Protein AF-A0A1B6JCR5-F1 (afdb_monomer_lite)

InterPro domains:
  IPR009866 NADH:ubiquinone oxidoreductase, subunit NDUFB4 [PF07225] (8-110)
  IPR009866 NADH:ubiquinone oxidoreductase, subunit NDUFB4 [PTHR15469] (8-112)

Sequence (113 aa):
MVSEDKLKQLIELKTKQRAALKAEFVKHYTNPHRYATGEGGSIFDAGIQRWMAMEATKYNFFKPTTKNAVIGFAVYLLPVGITMYLVKTQREAKERKFRSGMVSYRDREYKFI

Structure (mmCIF, N/CA/C/O backbone):
data_AF-A0A1B6JCR5-F1
#
_entry.id   AF-A0A1B6JCR5-F1
#
loop_
_atom_site.group_PDB
_atom_site.id
_atom_site.type_symbol
_atom_site.label_atom_id
_atom_site.label_alt_id
_atom_site.label_comp_id
_atom_site.label_asym_id
_atom_site.label_entity_id
_atom_site.label_seq_id
_atom_site.pdbx_PDB_ins_code
_atom_site.Cartn_x
_atom_site.Cartn_y
_atom_site.Cartn_z
_atom_site.occupancy
_atom_site.B_iso_or_equiv
_atom_site.auth_seq_id
_atom_site.auth_comp_id
_atom_site.auth_asym_id
_atom_site.auth_atom_id
_atom_site.pdbx_PDB_model_num
ATOM 1 N N . MET A 1 1 ? 17.946 21.223 -14.096 1.00 68.00 1 MET A N 1
ATOM 2 C CA . MET A 1 1 ? 17.205 20.812 -15.310 1.00 68.00 1 MET A CA 1
ATOM 3 C C . MET A 1 1 ? 18.026 19.761 -16.040 1.00 68.00 1 MET A C 1
ATOM 5 O O . MET A 1 1 ? 19.243 19.886 -16.070 1.00 68.00 1 MET A O 1
ATOM 9 N N . VAL A 1 2 ? 17.402 18.687 -16.530 1.00 81.25 2 VAL A N 1
ATOM 10 C CA . VAL A 1 2 ? 18.098 17.660 -17.328 1.00 81.25 2 VAL A CA 1
ATOM 11 C C . VAL A 1 2 ? 18.407 18.272 -18.699 1.00 81.25 2 VAL A C 1
ATOM 13 O O . VAL A 1 2 ? 17.511 18.865 -19.287 1.00 81.25 2 VAL A O 1
ATOM 16 N N . SER A 1 3 ? 19.652 18.164 -19.177 1.00 93.00 3 SER A N 1
ATOM 17 C CA . SER A 1 3 ? 20.042 18.638 -20.517 1.00 93.00 3 SER A CA 1
ATOM 18 C C . SER A 1 3 ? 19.196 17.961 -21.604 1.00 93.00 3 SER A C 1
ATOM 20 O O . SER A 1 3 ? 18.890 16.770 -21.494 1.00 93.00 3 SER A O 1
ATOM 22 N N . GLU A 1 4 ? 18.837 18.704 -22.652 1.00 93.44 4 GLU A N 1
ATOM 23 C CA . GLU A 1 4 ? 18.044 18.197 -23.778 1.00 93.44 4 GLU A CA 1
ATOM 24 C C . GLU A 1 4 ? 18.691 16.978 -24.443 1.00 93.44 4 GLU A C 1
ATOM 26 O O . GLU A 1 4 ? 18.005 16.006 -24.765 1.00 93.44 4 GLU A O 1
ATOM 31 N N . ASP A 1 5 ? 20.018 16.974 -24.558 1.00 94.38 5 ASP A N 1
ATOM 32 C CA . ASP A 1 5 ? 20.765 15.857 -25.140 1.00 94.38 5 ASP A CA 1
ATOM 33 C C . ASP A 1 5 ? 20.625 14.594 -24.292 1.00 94.38 5 ASP A C 1
ATOM 35 O O . ASP A 1 5 ? 20.414 13.493 -24.803 1.00 94.38 5 ASP A O 1
ATOM 39 N N . LYS A 1 6 ? 20.651 14.757 -22.965 1.00 95.12 6 LYS A N 1
ATOM 40 C CA . LYS A 1 6 ? 20.454 13.651 -22.027 1.00 95.12 6 LYS A CA 1
ATOM 41 C C . LYS A 1 6 ? 19.028 13.108 -22.106 1.00 95.12 6 LYS A C 1
ATOM 43 O O . LYS A 1 6 ? 18.831 11.902 -21.983 1.00 95.12 6 LYS A O 1
ATOM 48 N N . LEU A 1 7 ? 18.032 13.965 -22.329 1.00 95.69 7 LEU A N 1
ATOM 49 C CA . LEU A 1 7 ? 16.650 13.526 -22.517 1.00 95.69 7 LEU A CA 1
ATOM 50 C C . LEU A 1 7 ? 16.495 12.698 -23.800 1.00 95.69 7 LEU A C 1
ATOM 52 O O . LEU A 1 7 ? 15.905 11.618 -23.749 1.00 95.69 7 LEU A O 1
ATOM 56 N N . LYS A 1 8 ? 17.069 13.161 -24.919 1.00 96.44 8 LYS A N 1
ATOM 57 C CA . LYS A 1 8 ? 17.065 12.428 -26.197 1.00 96.44 8 LYS A CA 1
ATOM 58 C C . LYS A 1 8 ? 17.706 11.048 -26.046 1.00 96.44 8 LYS A C 1
ATOM 60 O O . LYS A 1 8 ? 17.070 10.047 -26.368 1.00 96.44 8 LYS A O 1
ATOM 65 N N . GLN A 1 9 ? 18.882 10.981 -25.421 1.00 96.62 9 GLN A N 1
ATOM 66 C CA . GLN A 1 9 ? 19.565 9.714 -25.137 1.00 96.62 9 GLN A CA 1
ATOM 67 C C . GLN A 1 9 ? 18.702 8.756 -24.296 1.00 96.62 9 GLN A C 1
ATOM 69 O O . GLN A 1 9 ? 18.614 7.566 -24.593 1.00 96.62 9 GLN A O 1
ATOM 74 N N . LEU A 1 10 ? 18.020 9.248 -23.256 1.00 96.88 10 LEU A N 1
ATOM 75 C CA . LEU A 1 10 ? 17.148 8.411 -22.422 1.00 96.88 10 LEU A CA 1
ATOM 76 C C . LEU A 1 10 ? 15.936 7.865 -23.193 1.00 96.88 10 LEU A C 1
ATOM 78 O O . LEU A 1 10 ? 15.529 6.721 -22.969 1.00 96.88 10 LEU A O 1
ATOM 82 N N . ILE A 1 11 ? 15.359 8.662 -24.095 1.00 97.38 11 ILE A N 1
ATOM 83 C CA . ILE A 1 11 ? 14.241 8.243 -24.950 1.00 97.38 11 ILE A CA 1
ATOM 84 C C . ILE A 1 11 ? 14.700 7.165 -25.933 1.00 97.38 11 ILE A C 1
ATOM 86 O O . ILE A 1 11 ? 14.027 6.140 -26.077 1.00 97.38 11 ILE A O 1
ATOM 90 N N . GLU A 1 12 ? 15.858 7.354 -26.561 1.00 97.75 12 GLU A N 1
ATOM 91 C CA . GLU A 1 12 ? 16.452 6.373 -27.471 1.00 97.75 12 GLU A CA 1
ATOM 92 C C . GLU A 1 12 ? 16.731 5.046 -26.757 1.00 97.75 12 GLU A C 1
ATOM 94 O O . GLU A 1 12 ? 16.335 3.985 -27.244 1.00 97.75 12 GLU A O 1
ATOM 99 N N . LEU A 1 13 ? 17.314 5.091 -25.554 1.00 97.94 13 LEU A N 1
ATOM 100 C CA . LEU A 1 13 ? 17.572 3.899 -24.744 1.00 97.94 13 LEU A CA 1
ATOM 101 C C . LEU A 1 13 ? 16.284 3.148 -24.391 1.00 97.94 13 LEU A C 1
ATOM 103 O O . LEU A 1 13 ? 16.217 1.930 -24.573 1.00 97.94 13 LEU A O 1
ATOM 107 N N . LYS A 1 14 ? 15.236 3.850 -23.940 1.00 97.19 14 LYS A N 1
ATOM 108 C CA . LYS A 1 14 ? 13.935 3.221 -23.651 1.00 97.19 14 LYS A CA 1
ATOM 109 C C . LYS A 1 14 ? 13.293 2.626 -24.899 1.00 97.19 14 LYS A C 1
ATOM 111 O O . LYS A 1 14 ? 12.721 1.537 -24.839 1.00 97.19 14 LYS A O 1
ATOM 116 N N . THR A 1 15 ? 13.395 3.319 -26.029 1.00 98.25 15 THR A N 1
ATOM 117 C CA . THR A 1 15 ? 12.857 2.846 -27.309 1.00 98.25 15 THR A CA 1
ATOM 118 C C . THR A 1 15 ? 13.574 1.575 -27.751 1.00 98.25 15 THR A C 1
ATOM 120 O O . THR A 1 15 ? 12.917 0.596 -28.104 1.00 98.25 15 THR A O 1
ATOM 123 N N . LYS A 1 16 ? 14.906 1.538 -27.626 1.00 98.31 16 LYS A N 1
ATOM 124 C CA . LYS A 1 16 ? 15.730 0.356 -27.909 1.00 98.31 16 LYS A CA 1
ATOM 125 C C . LYS A 1 16 ? 15.370 -0.827 -27.008 1.00 98.31 16 LYS A C 1
ATOM 127 O O . LYS A 1 16 ? 15.183 -1.933 -27.509 1.00 98.31 16 LYS A O 1
ATOM 132 N N . GLN A 1 17 ? 15.214 -0.601 -25.702 1.00 96.69 17 GLN A N 1
ATOM 133 C CA . GLN A 1 17 ? 14.790 -1.639 -24.752 1.00 96.69 17 GLN A CA 1
ATOM 134 C C . GLN A 1 17 ? 13.411 -2.208 -25.109 1.00 96.69 17 GLN A C 1
ATOM 136 O O . GLN A 1 17 ? 13.233 -3.423 -25.166 1.00 96.69 17 GLN A O 1
ATOM 141 N N . ARG A 1 18 ? 12.439 -1.339 -25.410 1.00 96.88 18 ARG A N 1
ATOM 142 C CA . ARG A 1 18 ? 11.092 -1.756 -25.818 1.00 96.88 18 ARG A CA 1
ATOM 143 C C . ARG A 1 18 ? 11.110 -2.544 -27.127 1.00 96.88 18 ARG A C 1
ATOM 145 O O . ARG A 1 18 ? 10.386 -3.529 -27.245 1.00 96.88 18 ARG A O 1
ATOM 152 N N . ALA A 1 19 ? 11.907 -2.112 -28.103 1.00 97.94 19 ALA A N 1
ATOM 153 C CA . ALA A 1 19 ? 12.044 -2.800 -29.381 1.00 97.94 19 ALA A CA 1
ATOM 154 C C . ALA A 1 19 ? 12.622 -4.212 -29.202 1.00 97.94 19 ALA A C 1
ATOM 156 O O . ALA A 1 19 ? 12.083 -5.152 -29.783 1.00 97.94 19 ALA A O 1
ATOM 157 N N . ALA A 1 20 ? 13.641 -4.373 -28.351 1.00 96.88 20 ALA A N 1
ATOM 158 C CA . ALA A 1 20 ? 14.232 -5.674 -28.037 1.00 96.88 20 ALA A CA 1
ATOM 159 C C . ALA A 1 20 ? 13.215 -6.633 -27.391 1.00 96.88 20 ALA A C 1
ATOM 161 O O . ALA A 1 20 ? 12.990 -7.723 -27.911 1.00 96.88 20 ALA A O 1
ATOM 162 N N . LEU A 1 21 ? 12.519 -6.192 -26.335 1.00 95.12 21 LEU A N 1
ATOM 163 C CA . LEU A 1 21 ? 11.493 -7.004 -25.661 1.00 95.12 21 LEU A CA 1
ATOM 164 C C . LEU A 1 21 ? 10.334 -7.372 -26.599 1.00 95.12 21 LEU A C 1
ATOM 166 O O . LEU A 1 21 ? 9.832 -8.494 -26.582 1.00 95.12 21 LEU A O 1
ATOM 170 N N . LYS A 1 22 ? 9.915 -6.438 -27.464 1.00 95.75 22 LYS A N 1
ATOM 171 C CA . LYS A 1 22 ? 8.881 -6.708 -28.469 1.00 95.75 22 LYS A CA 1
ATOM 172 C C . LYS A 1 22 ? 9.355 -7.738 -29.493 1.00 95.75 22 LYS A C 1
ATOM 174 O O . LYS A 1 22 ? 8.561 -8.588 -29.881 1.00 95.75 22 LYS A O 1
ATOM 179 N N . ALA A 1 23 ? 10.608 -7.669 -29.938 1.00 96.38 23 ALA A N 1
ATOM 180 C CA . ALA A 1 23 ? 11.162 -8.627 -30.889 1.00 96.38 23 ALA A CA 1
ATOM 181 C C . ALA A 1 23 ? 11.198 -10.049 -30.304 1.00 96.38 23 ALA A C 1
ATOM 183 O O . ALA A 1 23 ? 10.785 -10.990 -30.980 1.00 96.38 23 ALA A O 1
ATOM 184 N N . GLU A 1 24 ? 11.605 -10.196 -29.038 1.00 93.38 24 GLU A N 1
ATOM 185 C CA . GLU A 1 24 ? 11.545 -11.473 -28.312 1.00 93.38 24 GLU A CA 1
ATOM 186 C C . GLU A 1 24 ? 10.109 -11.997 -28.225 1.00 93.38 24 GLU A C 1
ATOM 188 O O . GLU A 1 24 ? 9.835 -13.132 -28.619 1.00 93.38 24 GLU A O 1
ATOM 193 N N . PHE A 1 25 ? 9.168 -11.153 -27.794 1.00 93.38 25 PHE A N 1
ATOM 194 C CA . PHE A 1 25 ? 7.761 -11.534 -27.710 1.00 93.38 25 PHE A CA 1
ATOM 195 C C . PHE A 1 25 ? 7.204 -11.969 -29.067 1.00 93.38 25 PHE A C 1
ATOM 197 O O . PHE A 1 25 ? 6.596 -13.029 -29.159 1.00 93.38 25 PHE A O 1
ATOM 204 N N . VAL A 1 26 ? 7.434 -11.189 -30.129 1.00 94.81 26 VAL A N 1
ATOM 205 C CA . VAL A 1 26 ? 6.960 -11.515 -31.481 1.00 94.81 26 VAL A CA 1
ATOM 206 C C . VAL A 1 26 ? 7.549 -12.844 -31.944 1.00 94.81 26 VAL A C 1
ATOM 208 O O . VAL A 1 26 ? 6.791 -13.677 -32.421 1.00 94.81 26 VAL A O 1
ATOM 211 N N . LYS A 1 27 ? 8.849 -13.093 -31.728 1.00 92.44 27 LYS A N 1
ATOM 212 C CA . LYS A 1 27 ? 9.506 -14.369 -32.064 1.00 92.44 27 LYS A CA 1
ATOM 213 C C . LYS A 1 27 ? 8.823 -15.568 -31.399 1.00 92.44 27 LYS A C 1
ATOM 215 O O . LYS A 1 27 ? 8.612 -16.591 -32.046 1.00 92.44 27 LYS A O 1
ATOM 220 N N . HIS A 1 28 ? 8.478 -15.458 -30.117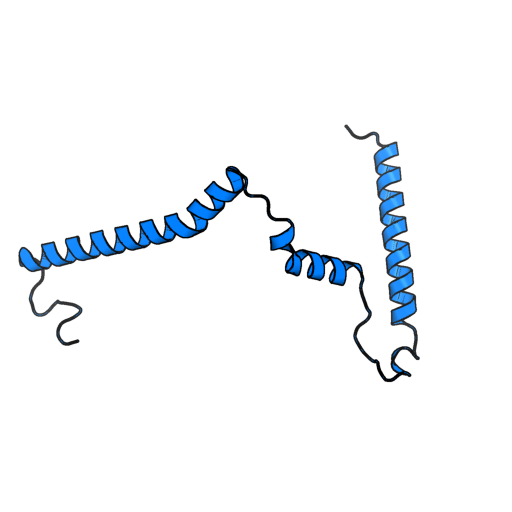 1.00 89.75 28 HIS A N 1
ATOM 221 C CA . HIS A 1 28 ? 7.762 -16.519 -29.403 1.00 89.75 28 HIS A CA 1
ATOM 222 C C . HIS A 1 28 ? 6.281 -16.588 -29.786 1.00 89.75 28 HIS A C 1
ATOM 224 O O . HIS A 1 28 ? 5.696 -17.671 -29.799 1.00 89.75 28 HIS A O 1
ATOM 230 N N . TYR A 1 29 ? 5.667 -15.449 -30.099 1.00 89.81 29 TYR A N 1
ATOM 231 C CA . TYR A 1 29 ? 4.258 -15.352 -30.448 1.00 89.81 29 TYR A CA 1
ATOM 232 C C . TYR A 1 29 ? 3.955 -15.974 -31.811 1.00 89.81 29 TYR A C 1
ATOM 234 O O . TYR A 1 29 ? 3.009 -16.748 -31.918 1.00 89.81 29 TYR A O 1
ATOM 242 N N . THR A 1 30 ? 4.769 -15.666 -32.823 1.00 91.44 30 THR A N 1
ATOM 243 C CA . THR A 1 30 ? 4.560 -16.088 -34.214 1.00 91.44 30 THR A CA 1
ATOM 244 C C . THR A 1 30 ? 5.064 -17.496 -34.521 1.00 91.44 30 THR A C 1
ATOM 246 O O . THR A 1 30 ? 4.799 -17.993 -35.611 1.00 91.44 30 THR A O 1
ATOM 249 N N . ASN A 1 31 ? 5.776 -18.157 -33.600 1.00 88.50 31 ASN A N 1
ATOM 250 C CA . ASN A 1 31 ? 6.273 -19.517 -33.807 1.00 88.50 31 ASN A CA 1
ATOM 251 C C . ASN A 1 31 ? 5.112 -20.544 -33.833 1.00 88.50 31 ASN A C 1
ATOM 253 O O . ASN A 1 31 ? 4.505 -20.785 -32.784 1.00 88.50 31 ASN A O 1
ATOM 257 N N . PRO A 1 32 ? 4.838 -21.209 -34.976 1.00 87.69 32 PRO A N 1
ATOM 258 C CA . PRO A 1 32 ? 3.736 -22.167 -35.098 1.00 87.69 32 PRO A CA 1
ATOM 259 C C . PRO A 1 32 ? 3.985 -23.478 -34.337 1.00 87.69 32 PRO A C 1
ATOM 261 O O . PRO A 1 32 ? 3.036 -24.142 -33.932 1.00 87.69 32 PRO A O 1
ATOM 264 N N . HIS A 1 33 ? 5.246 -23.834 -34.076 1.00 85.06 33 HIS A N 1
ATOM 265 C CA . HIS A 1 33 ? 5.621 -25.054 -33.354 1.00 85.06 33 HIS A CA 1
ATOM 266 C C . HIS A 1 33 ? 5.766 -24.834 -31.843 1.00 85.06 33 HIS A C 1
ATOM 268 O O . HIS A 1 33 ? 6.241 -25.723 -31.142 1.00 85.06 33 HIS A O 1
ATOM 274 N N . ARG A 1 34 ? 5.352 -23.675 -31.305 1.00 78.69 34 ARG A N 1
ATOM 275 C CA . ARG A 1 34 ? 5.436 -23.390 -29.858 1.00 78.69 34 ARG A CA 1
ATOM 276 C C . ARG A 1 34 ? 4.736 -24.452 -29.003 1.00 78.69 34 ARG A C 1
ATOM 278 O O . ARG A 1 34 ? 5.159 -24.714 -27.888 1.00 78.69 34 ARG A O 1
ATOM 285 N N . TYR A 1 35 ? 3.677 -25.047 -29.536 1.00 79.50 35 TYR A N 1
ATOM 286 C CA . TYR A 1 35 ? 2.851 -26.038 -28.852 1.00 79.50 35 TYR A CA 1
ATOM 287 C C . TYR A 1 35 ? 3.246 -27.490 -29.160 1.00 79.50 35 TYR A C 1
ATOM 289 O O . TYR A 1 35 ? 2.631 -28.412 -28.633 1.00 79.50 35 TYR A O 1
ATOM 297 N N . ALA A 1 36 ? 4.256 -27.710 -30.009 1.00 76.88 36 ALA A N 1
ATOM 298 C CA . ALA A 1 36 ? 4.584 -29.037 -30.528 1.00 76.88 36 ALA A CA 1
ATOM 299 C C . ALA A 1 36 ? 5.107 -30.011 -29.455 1.00 76.88 36 ALA A C 1
ATOM 301 O O . ALA A 1 36 ? 4.956 -31.217 -29.607 1.00 76.88 36 ALA A O 1
ATOM 302 N N . THR A 1 37 ? 5.685 -29.508 -28.361 1.00 71.19 37 THR A N 1
ATOM 303 C CA . THR A 1 37 ? 6.219 -30.322 -27.254 1.00 71.19 37 THR A CA 1
ATOM 304 C C . THR A 1 37 ? 5.176 -30.686 -26.192 1.00 71.19 37 THR A C 1
ATOM 306 O O . THR A 1 37 ? 5.521 -31.318 -25.201 1.00 71.19 37 THR A O 1
ATOM 309 N N . GLY A 1 38 ? 3.905 -30.293 -26.351 1.00 68.38 38 GLY A N 1
ATOM 310 C CA . GLY A 1 38 ? 2.845 -30.576 -25.370 1.00 68.38 38 GLY A CA 1
ATOM 311 C C . GLY A 1 38 ? 2.899 -29.719 -24.095 1.00 68.38 38 GLY A C 1
ATOM 312 O O . GLY A 1 38 ? 1.919 -29.662 -23.358 1.00 68.38 38 GLY A O 1
ATOM 313 N N . GLU A 1 39 ? 3.973 -28.956 -23.877 1.00 66.19 39 GLU A N 1
ATOM 314 C CA . GLU A 1 39 ? 4.131 -27.953 -22.806 1.00 66.19 39 GLU A CA 1
ATOM 315 C C . GLU A 1 39 ? 3.430 -26.623 -23.146 1.00 66.19 39 GLU A C 1
ATOM 317 O O . GLU A 1 39 ? 3.941 -25.523 -22.932 1.00 66.19 39 GLU A O 1
ATOM 322 N N . GLY A 1 40 ? 2.253 -26.725 -23.759 1.00 57.16 40 GLY A N 1
ATOM 323 C CA . GLY A 1 40 ? 1.546 -25.641 -24.421 1.00 57.16 40 GLY A CA 1
ATOM 324 C C . GLY A 1 40 ? 0.917 -24.596 -23.505 1.00 57.16 40 GLY A C 1
ATOM 325 O O . GLY A 1 40 ? -0.303 -24.468 -23.483 1.00 57.16 40 GLY A O 1
ATOM 326 N N . GLY A 1 41 ? 1.727 -23.842 -22.764 1.00 73.81 41 GLY A N 1
ATOM 327 C CA . GLY A 1 41 ? 1.283 -22.778 -21.863 1.00 73.81 41 GLY A CA 1
ATOM 328 C C . GLY A 1 41 ? 1.282 -21.370 -22.472 1.00 73.81 41 GLY A C 1
ATOM 329 O O . GLY A 1 41 ? 1.487 -21.153 -23.671 1.00 73.81 41 GLY A O 1
ATOM 330 N N . 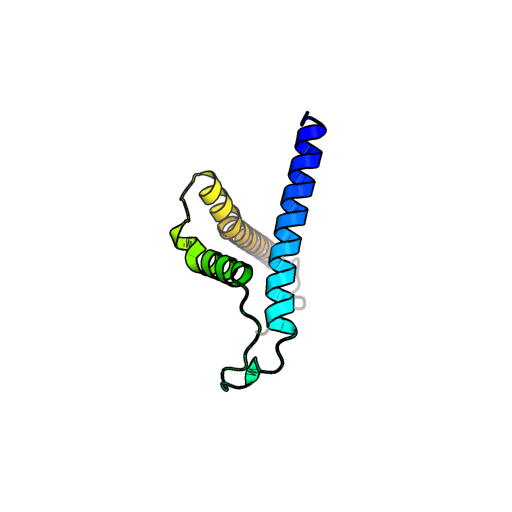SER A 1 42 ? 1.050 -20.379 -21.608 1.00 81.94 42 SER A N 1
ATOM 331 C CA . SER A 1 42 ? 1.250 -18.958 -21.909 1.00 81.94 42 SER A CA 1
ATOM 332 C C . SER A 1 42 ? 2.724 -18.645 -22.188 1.00 81.94 42 SER A C 1
ATOM 334 O O . SER A 1 42 ? 3.613 -19.295 -21.643 1.00 81.94 42 SER A O 1
ATOM 336 N N . ILE A 1 43 ? 2.994 -17.603 -22.981 1.00 87.81 43 ILE A N 1
ATOM 337 C CA . ILE A 1 43 ? 4.362 -17.101 -23.183 1.00 87.81 43 ILE A CA 1
ATOM 338 C C . ILE A 1 43 ? 4.929 -16.670 -21.827 1.00 87.81 43 ILE A C 1
ATOM 340 O O . ILE A 1 43 ? 4.301 -15.898 -21.103 1.00 87.81 43 ILE A O 1
ATOM 344 N N . PHE A 1 44 ? 6.112 -17.175 -21.491 1.00 88.62 44 PHE A N 1
ATOM 345 C CA . PHE A 1 44 ? 6.805 -16.807 -20.267 1.00 88.62 44 PHE A CA 1
ATOM 346 C C . PHE A 1 44 ? 7.318 -15.363 -20.342 1.00 88.62 44 PHE A C 1
ATOM 348 O O . PHE A 1 44 ? 8.040 -15.000 -21.270 1.00 88.62 44 PHE A O 1
ATOM 355 N N . ASP A 1 45 ? 6.972 -14.558 -19.338 1.00 91.44 45 ASP A N 1
ATOM 356 C CA . ASP A 1 45 ? 7.473 -13.195 -19.164 1.00 91.44 45 ASP A CA 1
ATOM 357 C C . ASP A 1 45 ? 8.288 -13.107 -17.867 1.00 91.44 45 ASP A C 1
ATOM 359 O O . ASP A 1 45 ? 7.760 -13.201 -16.753 1.00 91.44 45 ASP A O 1
ATOM 363 N N . ALA A 1 46 ? 9.596 -12.885 -18.013 1.00 93.06 46 ALA A N 1
ATOM 364 C CA . ALA A 1 46 ? 10.509 -12.745 -16.886 1.00 93.06 46 ALA A CA 1
ATOM 365 C C . ALA A 1 46 ? 10.208 -11.506 -16.020 1.00 93.06 46 ALA A C 1
ATOM 367 O O . ALA A 1 46 ? 10.532 -11.494 -14.834 1.00 93.06 46 ALA A O 1
ATOM 368 N N . GLY A 1 47 ? 9.614 -10.452 -16.587 1.00 93.69 47 GLY A N 1
ATOM 369 C CA . GLY A 1 47 ? 9.191 -9.260 -15.856 1.00 93.69 47 GLY A CA 1
ATOM 370 C C . GLY A 1 47 ? 8.043 -9.562 -14.897 1.00 93.69 47 GLY A C 1
ATOM 371 O O . GLY A 1 47 ? 8.129 -9.224 -13.714 1.00 93.69 47 GLY A O 1
ATOM 372 N N . ILE A 1 48 ? 7.015 -10.265 -15.379 1.00 94.19 48 ILE A N 1
ATOM 373 C CA . ILE A 1 48 ? 5.882 -10.704 -14.552 1.00 94.19 48 ILE A CA 1
ATOM 374 C C . ILE A 1 48 ? 6.360 -11.678 -13.476 1.00 94.19 48 ILE A C 1
ATOM 376 O O . ILE A 1 48 ? 6.030 -11.498 -12.305 1.00 94.19 48 ILE A O 1
ATOM 380 N N . GLN A 1 49 ? 7.189 -12.661 -13.838 1.00 95.31 49 GLN A N 1
ATOM 381 C CA . GLN A 1 49 ? 7.702 -13.623 -12.864 1.00 95.31 49 GLN A CA 1
ATOM 382 C C . GLN A 1 49 ? 8.522 -12.936 -11.761 1.00 95.31 49 GLN A C 1
ATOM 384 O O . GLN A 1 49 ? 8.354 -13.255 -10.586 1.00 95.31 49 GLN A O 1
ATOM 389 N N . ARG A 1 50 ? 9.371 -11.956 -12.103 1.00 96.12 50 ARG A N 1
ATOM 390 C CA . ARG A 1 50 ? 10.123 -11.172 -11.108 1.00 96.12 50 ARG A CA 1
ATOM 391 C C . ARG A 1 50 ? 9.208 -10.361 -10.198 1.00 96.12 50 ARG A C 1
ATOM 393 O O . ARG A 1 50 ? 9.469 -10.285 -9.001 1.00 96.12 50 ARG A O 1
ATOM 400 N N . TRP A 1 51 ? 8.144 -9.772 -10.742 1.00 96.69 51 TRP A N 1
ATOM 401 C CA . TRP A 1 51 ? 7.159 -9.050 -9.940 1.00 96.69 51 TRP A CA 1
ATOM 402 C C . TRP A 1 51 ? 6.432 -9.985 -8.966 1.00 96.69 51 TRP A C 1
ATOM 404 O O . TRP A 1 51 ? 6.379 -9.691 -7.774 1.00 96.69 51 TRP A O 1
ATOM 414 N N . MET A 1 52 ? 5.973 -11.147 -9.439 1.00 97.06 52 MET A N 1
ATOM 415 C CA . MET A 1 52 ? 5.344 -12.171 -8.597 1.00 97.06 52 MET A CA 1
ATOM 416 C C . MET A 1 52 ? 6.300 -12.692 -7.516 1.00 97.06 52 MET A C 1
ATOM 418 O O . MET A 1 52 ? 5.911 -12.832 -6.360 1.00 97.06 52 MET A O 1
ATOM 422 N N . ALA A 1 53 ? 7.566 -12.935 -7.866 1.00 97.00 53 ALA A N 1
ATOM 423 C CA . ALA A 1 53 ? 8.582 -13.364 -6.912 1.00 97.00 53 ALA A CA 1
ATOM 424 C C . ALA A 1 53 ? 8.847 -12.295 -5.841 1.00 97.00 53 ALA A C 1
ATOM 426 O O . ALA A 1 53 ? 8.967 -12.623 -4.660 1.00 97.00 53 ALA A O 1
ATOM 427 N N . MET A 1 54 ? 8.901 -11.015 -6.225 1.00 96.69 54 MET A N 1
ATOM 428 C CA . MET A 1 54 ? 9.052 -9.905 -5.282 1.00 96.69 54 MET A CA 1
ATOM 429 C C . MET A 1 54 ? 7.841 -9.800 -4.352 1.00 96.69 54 MET A C 1
ATOM 431 O O . MET A 1 54 ? 8.027 -9.671 -3.147 1.00 96.69 54 MET A O 1
ATOM 435 N N . GLU A 1 55 ? 6.622 -9.938 -4.883 1.00 96.38 55 GLU A N 1
ATOM 436 C CA . GLU A 1 55 ? 5.378 -9.946 -4.105 1.00 96.38 55 GLU A CA 1
ATOM 437 C C . GLU A 1 55 ? 5.382 -11.056 -3.045 1.00 96.38 55 GLU A C 1
ATOM 439 O O . GLU A 1 55 ? 5.158 -10.792 -1.864 1.00 96.38 55 GLU A O 1
ATOM 444 N N . ALA A 1 56 ? 5.717 -12.283 -3.453 1.00 97.00 56 ALA A N 1
ATOM 445 C CA . ALA A 1 56 ? 5.772 -13.440 -2.565 1.00 97.00 56 ALA A CA 1
ATOM 446 C C . ALA A 1 56 ? 6.871 -13.324 -1.494 1.00 97.00 56 ALA A C 1
ATOM 448 O O . ALA A 1 56 ? 6.724 -13.843 -0.391 1.00 97.00 56 ALA A O 1
ATOM 449 N N . THR A 1 57 ? 7.971 -12.627 -1.796 1.00 96.88 57 THR A N 1
ATOM 450 C CA . THR A 1 57 ? 9.126 -12.483 -0.893 1.00 96.88 57 THR A CA 1
ATOM 451 C C . THR A 1 57 ? 9.160 -11.150 -0.143 1.00 96.88 57 THR A C 1
ATOM 453 O O . THR A 1 57 ? 10.137 -10.872 0.553 1.00 96.88 57 THR A O 1
ATOM 456 N N . LYS A 1 58 ? 8.090 -10.341 -0.206 1.00 95.94 58 LYS A N 1
ATOM 457 C CA . LYS A 1 58 ? 7.992 -9.023 0.456 1.00 95.94 58 LYS A CA 1
ATOM 458 C C . LYS A 1 58 ? 8.431 -9.030 1.915 1.00 95.94 58 LYS A C 1
ATOM 460 O O . LYS A 1 58 ? 9.114 -8.107 2.355 1.00 95.94 58 LYS A O 1
ATOM 465 N N . TYR A 1 59 ? 8.053 -10.070 2.655 1.00 94.88 59 TYR A N 1
ATOM 466 C CA . TYR A 1 59 ? 8.384 -10.199 4.071 1.00 94.88 59 TYR A CA 1
ATOM 467 C C . TYR A 1 59 ? 9.898 -10.281 4.322 1.00 94.88 59 TYR A C 1
ATOM 469 O O . TYR A 1 59 ? 10.398 -9.645 5.244 1.00 94.88 59 TYR A O 1
ATOM 477 N N . ASN A 1 60 ? 10.648 -10.965 3.453 1.00 96.44 60 ASN A N 1
ATOM 478 C CA . ASN A 1 60 ? 12.100 -11.123 3.591 1.00 96.44 60 ASN A CA 1
ATOM 479 C C . ASN A 1 60 ? 12.853 -9.789 3.465 1.00 96.44 60 ASN A C 1
ATOM 481 O O . ASN A 1 60 ? 13.947 -9.637 4.000 1.00 96.44 60 ASN A O 1
ATOM 485 N N . PHE A 1 61 ? 12.266 -8.817 2.763 1.00 94.69 61 PHE A N 1
ATOM 486 C CA . PHE A 1 61 ? 12.843 -7.487 2.562 1.00 94.69 61 PHE A CA 1
ATOM 487 C C . PHE A 1 61 ? 12.236 -6.419 3.479 1.00 94.69 61 PHE A C 1
ATOM 489 O O . PHE A 1 61 ? 12.601 -5.241 3.385 1.00 94.69 61 PHE A O 1
ATOM 496 N N . PHE A 1 62 ? 11.316 -6.797 4.370 1.00 95.69 62 PHE A N 1
ATOM 497 C CA . PHE A 1 62 ? 10.711 -5.864 5.307 1.00 95.69 62 PHE A CA 1
ATOM 498 C C . PHE A 1 62 ? 11.745 -5.367 6.322 1.00 95.69 62 PHE A C 1
ATOM 500 O O . PHE A 1 62 ? 12.459 -6.145 6.953 1.00 95.69 62 PHE A O 1
ATOM 507 N N . LYS A 1 63 ? 11.797 -4.045 6.513 1.00 95.94 63 LYS A N 1
ATOM 508 C CA . LYS A 1 63 ? 12.623 -3.408 7.544 1.00 95.94 63 LYS A CA 1
ATOM 509 C C . LYS A 1 63 ? 11.723 -2.768 8.602 1.00 95.94 63 LYS A C 1
ATOM 511 O O . LYS A 1 63 ? 10.911 -1.901 8.242 1.00 95.94 63 LYS A O 1
ATOM 516 N N . PRO A 1 64 ? 11.870 -3.132 9.889 1.00 94.38 64 PRO A N 1
ATOM 517 C CA . PRO A 1 64 ? 11.141 -2.485 10.968 1.00 94.38 64 PRO A CA 1
ATOM 518 C C . PRO A 1 64 ? 11.711 -1.077 11.176 1.00 94.38 64 PRO A C 1
ATOM 520 O O . PRO A 1 64 ? 12.718 -0.876 11.846 1.00 94.38 64 PRO A O 1
ATOM 523 N N . THR A 1 65 ? 11.084 -0.088 10.544 1.00 97.12 65 THR A N 1
ATOM 524 C CA . THR A 1 65 ? 11.390 1.335 10.732 1.00 97.12 65 THR A CA 1
ATOM 525 C C . THR A 1 65 ? 10.290 1.988 11.555 1.00 97.12 65 THR A C 1
ATOM 527 O O . THR A 1 65 ? 9.147 1.526 11.551 1.00 97.12 65 THR A O 1
ATOM 530 N N . THR A 1 66 ? 10.601 3.096 12.226 1.00 96.81 66 THR A N 1
ATOM 531 C CA . THR A 1 66 ? 9.614 3.859 13.009 1.00 96.81 66 THR A CA 1
ATOM 532 C C . THR A 1 66 ? 8.423 4.286 12.152 1.00 96.81 66 THR A C 1
ATOM 534 O O . THR A 1 66 ? 7.278 4.123 12.562 1.00 96.81 66 THR A O 1
ATOM 537 N N . LYS A 1 67 ? 8.673 4.724 10.912 1.00 96.44 67 LYS A N 1
ATOM 538 C CA . LYS A 1 67 ? 7.625 5.046 9.935 1.00 96.44 67 LYS A CA 1
ATOM 539 C C . LYS A 1 67 ? 6.702 3.854 9.664 1.00 96.44 67 LYS A C 1
ATOM 541 O O . LYS A 1 67 ? 5.485 4.005 9.725 1.00 96.44 67 LYS A O 1
ATOM 546 N N . ASN A 1 68 ? 7.264 2.676 9.385 1.00 95.31 68 ASN A N 1
ATOM 547 C CA . ASN A 1 68 ? 6.471 1.475 9.105 1.00 95.31 68 ASN A CA 1
ATOM 548 C C . ASN A 1 68 ? 5.668 1.028 10.333 1.00 95.31 68 ASN A C 1
ATOM 550 O O . ASN A 1 68 ? 4.521 0.615 10.189 1.00 95.31 68 ASN A O 1
ATOM 554 N N . ALA A 1 69 ? 6.241 1.156 11.532 1.00 94.94 69 ALA A N 1
ATOM 555 C CA . ALA A 1 69 ? 5.560 0.835 12.781 1.00 94.94 69 ALA A CA 1
ATOM 556 C C . ALA A 1 69 ? 4.360 1.762 13.037 1.00 94.94 69 ALA A C 1
ATOM 558 O O . ALA A 1 69 ? 3.278 1.278 13.356 1.00 94.94 69 ALA A O 1
ATOM 559 N N . VAL A 1 70 ? 4.517 3.076 12.833 1.00 97.06 70 VAL A N 1
ATOM 560 C CA . VAL A 1 70 ? 3.419 4.050 12.975 1.00 97.06 70 VAL A CA 1
ATOM 561 C C . VAL A 1 70 ? 2.304 3.774 11.967 1.00 97.06 70 VAL A C 1
ATOM 563 O O . VAL A 1 70 ? 1.135 3.783 12.341 1.00 97.06 70 VAL A O 1
ATOM 566 N N . ILE A 1 71 ? 2.650 3.478 10.709 1.00 96.62 71 ILE A N 1
ATOM 567 C CA . ILE A 1 71 ? 1.660 3.114 9.684 1.00 96.62 71 ILE A CA 1
ATOM 568 C C . ILE A 1 71 ? 0.928 1.828 10.085 1.00 96.62 71 ILE A C 1
ATOM 570 O O . ILE A 1 71 ? -0.297 1.791 10.041 1.00 96.62 71 ILE A O 1
ATOM 574 N N . GLY A 1 72 ? 1.653 0.795 10.525 1.00 94.25 72 GLY A N 1
ATOM 575 C CA . GLY A 1 72 ? 1.049 -0.449 11.001 1.00 94.25 72 GLY A CA 1
ATOM 576 C C . GLY A 1 72 ? 0.096 -0.216 12.176 1.00 94.25 72 GLY A C 1
ATOM 577 O O . GLY A 1 72 ? -1.051 -0.651 12.140 1.00 94.25 72 GLY A O 1
ATOM 578 N N . PHE A 1 73 ? 0.523 0.546 13.183 1.00 95.75 73 PHE A N 1
ATOM 579 C CA . PHE A 1 73 ? -0.321 0.908 14.322 1.00 95.75 73 PHE A CA 1
ATOM 580 C C . PHE A 1 73 ? -1.589 1.651 13.877 1.00 95.75 73 PHE A C 1
ATOM 582 O O . PHE A 1 73 ? -2.693 1.296 14.284 1.00 95.75 73 PHE A O 1
ATOM 589 N N . ALA A 1 74 ? -1.448 2.653 13.008 1.00 96.81 74 ALA A N 1
ATOM 590 C CA . ALA A 1 74 ? -2.568 3.448 12.519 1.00 96.81 74 ALA A CA 1
ATOM 591 C C . ALA A 1 74 ? -3.545 2.637 11.653 1.00 96.81 74 ALA A C 1
ATOM 593 O O . ALA A 1 74 ? -4.737 2.909 11.670 1.00 96.81 74 ALA A O 1
ATOM 594 N N . VAL A 1 75 ? -3.078 1.638 10.906 1.00 97.25 75 VAL A N 1
ATOM 595 C CA . VAL A 1 75 ? -3.960 0.811 10.070 1.00 97.25 75 VAL A CA 1
ATOM 596 C C . VAL A 1 75 ? -4.705 -0.236 10.899 1.00 97.25 75 VAL A C 1
ATOM 598 O O . VAL A 1 75 ? -5.868 -0.505 10.617 1.00 97.25 75 VAL A O 1
ATOM 601 N N . TYR A 1 76 ? -4.077 -0.806 11.930 1.00 95.44 76 TYR A N 1
ATOM 602 C CA . TYR A 1 76 ? -4.677 -1.907 12.692 1.00 95.44 76 TYR A CA 1
ATOM 603 C C . TYR A 1 76 ? -5.321 -1.470 14.010 1.00 95.44 76 TYR A C 1
ATOM 605 O O . TYR A 1 76 ? -6.467 -1.821 14.281 1.00 95.44 76 TYR A O 1
ATOM 613 N N . LEU A 1 77 ? -4.619 -0.702 14.843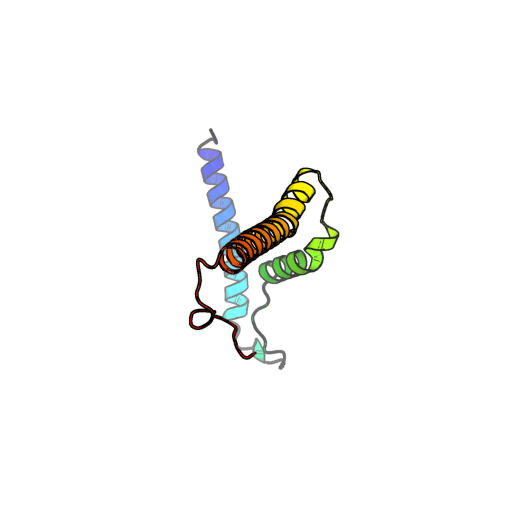 1.00 96.31 77 LEU A N 1
ATOM 614 C CA . LEU A 1 77 ? -5.083 -0.389 16.198 1.00 96.31 77 LEU A CA 1
ATOM 615 C C . LEU A 1 77 ? -6.053 0.789 16.234 1.00 96.31 77 LEU A C 1
ATOM 617 O O . LEU A 1 77 ? -6.963 0.803 17.061 1.00 96.31 77 LEU A O 1
ATOM 621 N N . LEU A 1 78 ? -5.917 1.746 15.316 1.00 96.94 78 LEU A N 1
ATOM 622 C CA . LEU A 1 78 ? -6.803 2.907 15.266 1.00 96.94 78 LEU A CA 1
ATOM 623 C C . LEU A 1 78 ? -8.250 2.513 14.899 1.00 96.94 78 LEU A C 1
ATOM 625 O O . LEU A 1 78 ? -9.143 2.882 15.664 1.00 96.94 78 LEU A O 1
ATOM 629 N N . PRO A 1 79 ? -8.544 1.733 13.833 1.00 97.38 79 PRO A N 1
ATOM 630 C CA . PRO A 1 79 ? -9.929 1.353 13.530 1.00 97.38 79 PRO A CA 1
ATOM 631 C C . PRO A 1 79 ? -10.556 0.506 14.640 1.00 97.38 79 PRO A C 1
ATOM 633 O O . PRO A 1 79 ? -11.724 0.686 14.986 1.00 97.38 79 PRO A O 1
ATOM 636 N N . VAL A 1 80 ? -9.766 -0.375 15.256 1.00 97.50 80 VAL A N 1
ATOM 637 C CA . VAL A 1 80 ? -10.195 -1.162 16.415 1.00 97.50 80 VAL A CA 1
ATOM 638 C C . VAL A 1 80 ? -10.552 -0.243 17.590 1.00 97.50 80 VAL A C 1
ATOM 640 O O . VAL A 1 80 ? -11.646 -0.345 18.137 1.00 97.50 80 VAL A O 1
ATOM 643 N N . GLY A 1 81 ? -9.696 0.720 17.936 1.00 97.56 81 GLY A N 1
ATOM 644 C CA . GLY A 1 81 ? -9.977 1.678 19.008 1.00 97.56 81 GLY A CA 1
ATOM 645 C C . GLY A 1 81 ? -11.215 2.538 18.734 1.00 97.56 81 GLY A C 1
ATOM 646 O O . GLY A 1 81 ? -12.049 2.722 19.623 1.00 97.56 81 GLY A O 1
ATOM 647 N N . ILE A 1 82 ? -11.382 3.011 17.494 1.00 97.88 82 ILE A N 1
ATOM 648 C CA . ILE A 1 82 ? -12.551 3.800 17.082 1.00 97.88 82 ILE A CA 1
ATOM 649 C C . ILE A 1 82 ? -13.831 2.978 17.207 1.00 97.88 82 ILE A C 1
ATOM 651 O O . ILE A 1 82 ? -14.798 3.443 17.809 1.00 97.88 82 ILE A O 1
ATOM 655 N N . THR A 1 83 ? -13.856 1.762 16.658 1.00 98.00 83 THR A N 1
ATOM 656 C CA . THR A 1 83 ? -15.056 0.915 16.709 1.00 98.00 83 THR A CA 1
ATOM 657 C C . THR A 1 83 ? -15.443 0.589 18.149 1.00 98.00 83 THR A C 1
ATOM 659 O O . THR A 1 83 ? -16.612 0.738 18.505 1.00 98.00 83 THR A O 1
ATOM 662 N N . MET A 1 84 ? -14.478 0.253 19.014 1.00 98.00 84 MET A N 1
ATOM 663 C CA . MET A 1 84 ? -14.741 0.042 20.442 1.00 98.00 84 MET A CA 1
ATOM 664 C C . MET A 1 84 ? -15.345 1.283 21.109 1.00 98.00 84 MET A C 1
ATOM 666 O O . MET A 1 84 ? -16.331 1.174 21.842 1.00 98.00 84 MET A O 1
ATOM 670 N N . TYR A 1 85 ? -14.784 2.465 20.849 1.00 98.25 85 TYR A N 1
ATOM 671 C CA . TYR A 1 85 ? -15.270 3.718 21.424 1.00 98.25 85 TYR A CA 1
ATOM 672 C C . TYR A 1 85 ? -16.690 4.063 20.953 1.00 98.25 85 TYR A C 1
ATOM 674 O O . TYR A 1 85 ? -17.555 4.395 21.769 1.00 98.25 85 TYR A O 1
ATOM 682 N N . LEU A 1 86 ? -16.965 3.935 19.653 1.00 98.25 86 LEU A N 1
ATOM 683 C CA . LEU A 1 86 ? -18.291 4.185 19.083 1.00 98.25 86 LEU A CA 1
ATOM 684 C C . LEU A 1 86 ? -19.336 3.218 19.647 1.00 98.25 86 L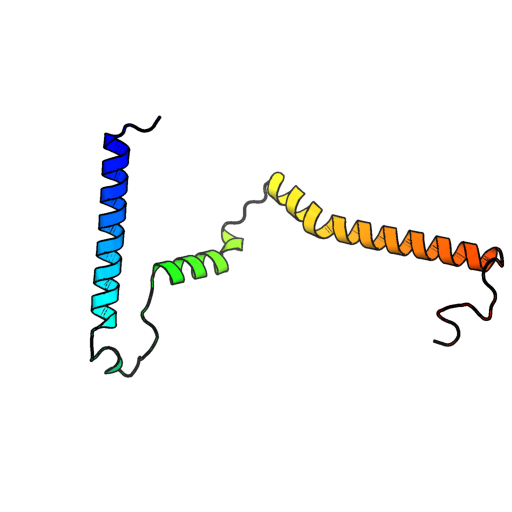EU A C 1
ATOM 686 O O . LEU A 1 86 ? -20.407 3.646 20.071 1.00 98.25 86 LEU A O 1
ATOM 690 N N . VAL A 1 87 ? -19.015 1.926 19.732 1.00 97.88 87 VAL A N 1
ATOM 691 C CA . VAL A 1 87 ? -19.928 0.928 20.305 1.00 97.88 87 VAL A CA 1
ATOM 692 C C . VAL A 1 87 ? -20.193 1.223 21.780 1.00 97.88 87 VAL A C 1
ATOM 694 O O . VAL A 1 87 ? -21.346 1.206 22.211 1.00 97.88 87 VAL A O 1
ATOM 697 N N . LYS A 1 88 ? -19.155 1.539 22.562 1.00 97.94 88 LYS A N 1
ATOM 698 C CA . LYS A 1 88 ? -19.306 1.870 23.985 1.00 97.94 88 LYS A CA 1
ATOM 699 C C . LYS A 1 88 ? -20.199 3.095 24.188 1.00 97.94 88 LYS A C 1
ATOM 701 O O . LYS A 1 88 ? -21.163 3.028 24.948 1.00 97.94 88 LYS A O 1
ATOM 706 N N . THR A 1 89 ? -19.925 4.189 23.482 1.00 97.94 89 THR A N 1
ATOM 707 C CA . THR A 1 89 ? -20.693 5.437 23.618 1.00 97.94 89 THR A CA 1
ATOM 708 C C . THR A 1 89 ? -22.153 5.270 23.196 1.00 97.94 89 THR A C 1
ATOM 710 O O . THR A 1 89 ? -23.048 5.766 23.884 1.00 97.94 89 THR A O 1
ATOM 713 N N . GLN A 1 90 ? -22.420 4.519 22.124 1.00 96.38 90 GLN A N 1
ATOM 714 C CA . GLN A 1 90 ? -23.784 4.194 21.701 1.00 96.38 90 GLN A CA 1
ATOM 715 C C . GLN A 1 90 ? -24.524 3.339 22.734 1.00 96.38 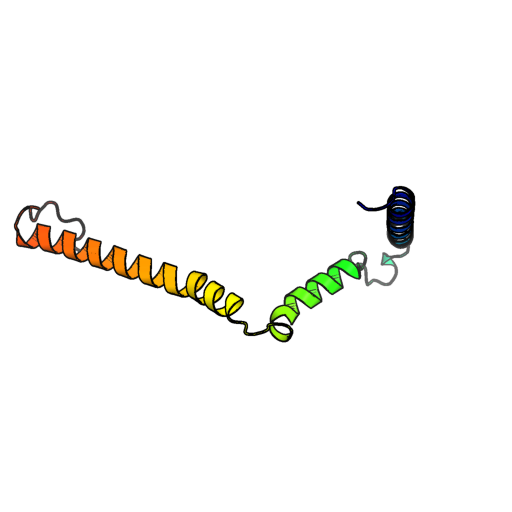90 GLN A C 1
ATOM 717 O O . GLN A 1 90 ? -25.688 3.618 23.035 1.00 96.38 90 GLN A O 1
ATOM 722 N N . ARG A 1 91 ? -23.859 2.327 23.309 1.00 94.88 91 ARG A N 1
ATOM 723 C CA . ARG A 1 91 ? -24.439 1.473 24.357 1.00 94.88 91 ARG A CA 1
ATOM 724 C C . ARG A 1 91 ? -24.800 2.276 25.597 1.00 94.88 91 ARG A C 1
ATOM 726 O O . ARG A 1 91 ? -25.940 2.210 26.042 1.00 94.88 91 ARG A O 1
ATOM 733 N N . GLU A 1 92 ? -23.882 3.096 26.097 1.00 96.50 92 GLU A N 1
ATOM 734 C CA . GLU A 1 92 ? -24.139 3.938 27.267 1.00 96.5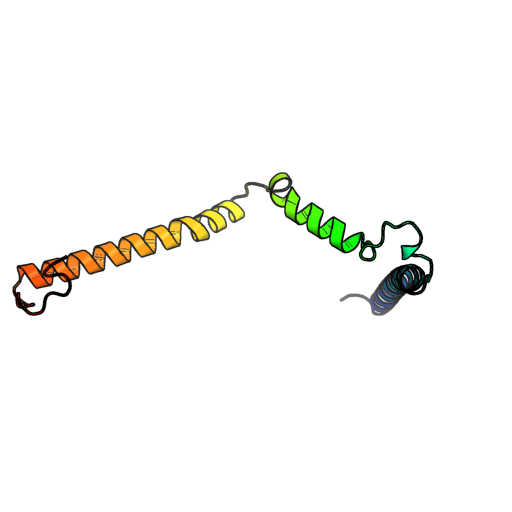0 92 GLU A CA 1
ATOM 735 C C . GLU A 1 92 ? -25.257 4.954 27.006 1.00 96.50 92 GLU A C 1
ATOM 737 O O . GLU A 1 92 ? -26.120 5.162 27.857 1.00 96.50 92 GLU A O 1
ATOM 742 N N . ALA A 1 93 ? -25.291 5.576 25.823 1.00 94.38 93 ALA A N 1
ATOM 743 C CA . ALA A 1 93 ? -26.366 6.496 25.457 1.00 94.38 93 ALA A CA 1
ATOM 744 C C . ALA A 1 93 ? -27.731 5.799 25.412 1.00 94.38 93 ALA A C 1
ATOM 746 O O . ALA A 1 93 ? -28.728 6.362 25.869 1.00 94.38 93 ALA A O 1
ATOM 747 N N . LYS A 1 94 ? -27.776 4.570 24.890 1.00 92.56 94 LYS A N 1
ATOM 748 C CA . LYS A 1 94 ? -28.988 3.751 24.837 1.00 92.56 94 LYS A CA 1
ATOM 749 C C . LYS A 1 94 ? -29.431 3.322 26.242 1.00 92.56 94 LYS A C 1
ATOM 751 O O . LYS A 1 94 ? -30.589 3.525 26.599 1.00 92.56 94 LYS A O 1
ATOM 756 N N . GLU A 1 95 ? -28.512 2.842 27.079 1.00 92.25 95 GLU A N 1
ATOM 757 C CA . GLU A 1 95 ? -28.793 2.483 28.476 1.00 92.25 95 GLU A CA 1
ATOM 758 C C . GLU A 1 95 ? -29.286 3.677 29.302 1.00 92.25 95 GLU A C 1
ATOM 760 O O . GLU A 1 95 ? -30.240 3.536 30.068 1.00 92.25 95 GLU A O 1
ATOM 765 N N . ARG A 1 96 ? -28.704 4.871 29.114 1.00 95.12 96 ARG A N 1
ATOM 766 C CA . ARG A 1 96 ? -29.175 6.100 29.772 1.00 95.12 96 ARG A CA 1
ATOM 767 C C . ARG A 1 96 ? -30.635 6.397 29.437 1.00 95.12 96 ARG A C 1
ATOM 769 O O . ARG A 1 96 ? -31.407 6.658 30.354 1.00 95.12 96 ARG A O 1
ATOM 776 N N . LYS A 1 97 ? -31.024 6.301 28.160 1.00 92.88 97 LYS A N 1
ATOM 777 C CA . LYS A 1 97 ? -32.415 6.506 27.710 1.00 92.88 97 LYS A CA 1
ATOM 778 C C . LYS A 1 97 ? -33.385 5.481 28.300 1.00 92.88 97 LYS A C 1
ATOM 780 O O . LYS A 1 97 ? -34.534 5.812 28.583 1.00 92.88 97 LYS A O 1
ATOM 785 N N . PHE A 1 98 ? -32.932 4.242 28.491 1.00 90.50 98 PHE A N 1
ATOM 786 C CA . PHE A 1 98 ? -33.741 3.201 29.124 1.00 90.50 98 PHE A CA 1
ATOM 787 C C . PHE A 1 98 ? -33.922 3.437 30.625 1.00 90.50 98 PHE A C 1
ATOM 789 O O . PHE A 1 98 ? -35.026 3.249 31.127 1.00 90.50 98 PHE A O 1
ATOM 796 N N . ARG A 1 99 ? -32.871 3.871 31.336 1.00 90.19 99 ARG A N 1
ATOM 797 C CA . ARG A 1 99 ? -32.931 4.157 32.782 1.00 90.19 99 ARG A CA 1
ATOM 798 C C . ARG A 1 99 ? -33.734 5.413 33.110 1.00 90.19 99 ARG A C 1
ATOM 800 O O . ARG A 1 99 ? -34.415 5.435 34.125 1.00 90.19 99 ARG A O 1
ATOM 807 N N . SER A 1 100 ? -33.675 6.436 32.259 1.00 94.06 100 SER A N 1
ATOM 808 C CA . SER A 1 100 ? -34.448 7.672 32.434 1.00 94.06 100 SER A CA 1
ATOM 809 C C . SER A 1 100 ? -35.924 7.538 32.048 1.00 94.06 100 SER A C 1
ATOM 811 O O . SER A 1 100 ? -36.681 8.483 32.240 1.00 94.06 100 SER A O 1
ATOM 813 N N . GLY A 1 101 ? -36.338 6.406 31.466 1.00 89.94 101 GLY A N 1
ATOM 814 C CA . GLY A 1 101 ? -37.708 6.202 30.992 1.00 89.94 101 GLY A CA 1
ATOM 815 C C . GLY A 1 101 ? -38.067 6.990 29.727 1.00 89.94 101 GLY A C 1
ATOM 816 O O . GLY A 1 101 ? -39.228 6.996 29.334 1.00 89.94 101 GLY A O 1
ATOM 817 N N . MET A 1 102 ? -37.092 7.617 29.055 1.00 91.75 102 MET A N 1
ATOM 818 C CA . MET A 1 102 ? -37.322 8.354 27.800 1.00 91.75 102 MET A CA 1
ATOM 819 C C . MET A 1 102 ? -37.786 7.451 26.650 1.00 91.75 102 MET A C 1
ATOM 821 O O . MET A 1 102 ? -38.360 7.937 25.681 1.00 91.75 102 MET A O 1
ATOM 825 N N . VAL A 1 103 ? -37.505 6.148 26.728 1.00 90.56 103 VAL A N 1
ATOM 826 C CA . VAL A 1 103 ? -37.952 5.151 25.749 1.00 90.56 103 VAL A CA 1
ATOM 827 C C . VAL A 1 103 ? -38.898 4.181 26.442 1.00 90.56 103 VAL A C 1
ATOM 829 O O . VAL A 1 103 ? -38.519 3.520 27.416 1.00 90.56 103 VAL A O 1
ATOM 832 N N . SER A 1 104 ? -40.122 4.084 25.921 1.00 85.19 104 SER A N 1
ATOM 833 C CA . SER A 1 104 ? -41.131 3.166 26.440 1.00 85.19 104 SER A CA 1
ATOM 834 C C . SER A 1 104 ? -40.687 1.709 26.260 1.00 85.19 104 SER A C 1
ATOM 836 O O . SER A 1 104 ? -39.891 1.375 25.380 1.00 85.19 104 SER A O 1
ATOM 838 N N . TYR A 1 105 ? -41.216 0.797 27.079 1.00 83.56 105 TYR A N 1
ATOM 839 C CA . TYR A 1 105 ? -40.903 -0.632 26.948 1.00 83.56 105 TYR A CA 1
ATOM 840 C C . TYR A 1 105 ? -41.375 -1.231 25.608 1.00 83.56 105 TYR A C 1
ATOM 842 O O . TYR A 1 105 ? -40.828 -2.236 25.152 1.00 83.56 105 TYR A O 1
ATOM 850 N N . ARG A 1 106 ? -42.382 -0.623 24.961 1.00 85.44 106 ARG A N 1
ATOM 851 C CA . ARG A 1 106 ? -42.883 -1.038 23.644 1.00 85.44 106 ARG A CA 1
ATOM 852 C C . ARG A 1 106 ? -41.896 -0.706 22.523 1.00 85.44 106 ARG A C 1
ATOM 854 O O . ARG A 1 106 ? -41.763 -1.517 21.616 1.00 85.44 106 ARG A O 1
ATOM 861 N N . ASP A 1 107 ? -41.185 0.413 22.629 1.00 87.50 107 ASP A N 1
ATOM 862 C CA . ASP A 1 107 ? -40.349 0.971 21.552 1.00 87.50 107 ASP A CA 1
ATOM 863 C C . ASP A 1 107 ? -38.879 0.510 21.618 1.00 87.50 107 ASP A C 1
ATOM 865 O O . ASP A 1 107 ? -37.988 1.115 21.022 1.00 87.50 107 ASP A O 1
ATOM 869 N N . ARG A 1 108 ? -38.587 -0.555 22.375 1.00 86.88 108 ARG A N 1
ATOM 870 C CA . ARG A 1 108 ? -37.233 -1.117 22.483 1.00 86.88 108 ARG A CA 1
ATOM 871 C C . ARG A 1 108 ? -36.932 -2.020 21.287 1.00 86.88 108 ARG A C 1
ATOM 873 O O . ARG A 1 108 ? -37.660 -2.972 21.036 1.00 86.88 108 ARG A O 1
ATOM 880 N N . GLU A 1 109 ? -35.810 -1.763 20.617 1.00 81.56 109 GLU A N 1
ATOM 881 C CA . GLU A 1 109 ? -35.377 -2.487 19.408 1.00 81.56 109 GLU A CA 1
ATOM 882 C C . GLU A 1 109 ? -35.144 -4.000 19.623 1.00 81.56 109 GLU A C 1
ATOM 884 O O . GLU A 1 109 ? -35.443 -4.790 18.735 1.00 81.56 109 GLU A O 1
ATOM 889 N N . TYR A 1 110 ? -34.647 -4.423 20.795 1.00 72.88 110 TYR A N 1
ATOM 890 C CA . TYR A 1 110 ? -34.288 -5.823 21.093 1.00 72.88 110 TYR A CA 1
ATOM 891 C C . TYR A 1 110 ? -35.099 -6.358 22.276 1.00 72.88 110 TYR A C 1
ATOM 893 O O . TYR A 1 110 ? -34.614 -6.417 23.404 1.00 72.88 110 TYR A O 1
ATOM 901 N N . LYS A 1 111 ? -36.378 -6.660 22.045 1.00 68.19 111 LYS A N 1
ATOM 902 C CA . LYS A 1 111 ? -37.315 -7.011 23.124 1.00 68.19 111 LYS A CA 1
ATOM 903 C C . LYS A 1 111 ? -37.398 -8.513 23.435 1.00 68.19 111 LYS A C 1
ATOM 905 O O . LYS A 1 111 ? -37.659 -8.859 24.582 1.00 68.19 111 LYS A O 1
ATOM 910 N N . PHE A 1 112 ? -37.213 -9.375 22.432 1.00 74.94 112 PHE A N 1
ATOM 911 C CA . PHE A 1 112 ? -37.527 -10.814 22.511 1.00 74.94 112 PHE A CA 1
ATOM 912 C C . PHE A 1 112 ? -36.480 -11.726 21.852 1.00 74.94 112 PHE A C 1
ATOM 914 O O . PHE A 1 112 ? -36.805 -12.840 21.449 1.00 74.94 112 PHE A O 1
ATOM 921 N N . ILE A 1 113 ? -35.252 -11.235 21.703 1.00 60.88 113 ILE A N 1
ATOM 922 C CA . ILE A 1 113 ? -34.100 -12.032 21.267 1.00 60.88 113 ILE A CA 1
ATOM 923 C C . ILE A 1 113 ? -33.185 -12.195 22.473 1.00 60.88 113 ILE A C 1
ATOM 925 O O . ILE A 1 113 ? -33.001 -11.173 23.175 1.00 60.88 113 ILE A O 1
#

pLDDT: mean 91.43, std 8.73, range [57.16, 98.31]

Foldseek 3Di:
DDDPVNVVVVVVVVVVVVVVVVVVVCVCVVDPCNPVVVPDDDDDDPVVVVVVVCVVCVVVPDDPDPVVVVVVCCVPVVVVVVVVVVVVVVVVVVVVCVVVVVAPLVRDPDNPD

Organism: NCBI:txid320908

Secondary structure (DSSP, 8-state):
---HHHHHHHHHHHHHHHHHHHHHHHHHHH-TTTTTTS---PPP-HHHHHHHHHHHTGGGG----HHHHHHHHHHHHHHHHHHHHHHHHHHHHHHHHHHTT-S-STT-S-S--

Radius of gyration: 30.94 Å; chains: 1; bounding box: 64×51×68 Å